Protein AF-A0A2S1R0P7-F1 (afdb_monomer_lite)

Structure (mmCIF, N/CA/C/O backbone):
data_AF-A0A2S1R0P7-F1
#
_entry.id   AF-A0A2S1R0P7-F1
#
loop_
_atom_site.group_PDB
_atom_site.id
_atom_site.type_symbol
_atom_site.label_atom_id
_atom_site.label_alt_id
_atom_site.label_comp_id
_atom_site.label_asym_id
_atom_site.label_entity_id
_atom_site.label_seq_id
_atom_site.pdbx_PDB_ins_code
_atom_site.Cartn_x
_atom_site.Cartn_y
_atom_site.Cartn_z
_atom_site.occupancy
_atom_site.B_iso_or_equiv
_atom_site.auth_seq_id
_atom_site.auth_comp_id
_atom_site.auth_asym_id
_atom_site.auth_atom_id
_atom_site.pdbx_PDB_model_num
ATOM 1 N N . MET A 1 1 ? -9.862 13.522 -51.842 1.00 36.66 1 MET A N 1
ATOM 2 C CA . MET A 1 1 ? -10.380 13.554 -50.458 1.00 36.66 1 MET A CA 1
ATOM 3 C C . MET A 1 1 ? -9.400 12.789 -49.584 1.00 36.66 1 MET A C 1
ATOM 5 O O . MET A 1 1 ? -9.319 11.580 -49.735 1.00 36.66 1 MET A O 1
ATOM 9 N N . LEU A 1 2 ? -8.600 13.476 -48.764 1.00 40.59 2 LEU A N 1
ATOM 10 C CA . LEU A 1 2 ? -7.767 12.839 -47.737 1.00 40.59 2 LEU A CA 1
ATOM 11 C C . LEU A 1 2 ? -8.504 12.960 -46.399 1.00 40.59 2 LEU A C 1
ATOM 13 O O . LEU A 1 2 ? -8.809 14.070 -45.974 1.00 40.59 2 LEU A O 1
ATOM 17 N N . LEU A 1 3 ? -8.800 11.830 -45.760 1.00 45.78 3 LEU A N 1
ATOM 18 C CA . LEU A 1 3 ? -9.214 11.787 -44.357 1.00 45.78 3 LEU A CA 1
ATOM 19 C C . LEU A 1 3 ? -7.948 11.893 -43.492 1.00 45.78 3 LEU A C 1
ATOM 21 O O . LEU A 1 3 ? -7.014 11.123 -43.732 1.00 45.78 3 LEU A O 1
ATOM 25 N N . PRO A 1 4 ? -7.866 12.811 -42.515 1.00 55.41 4 PRO A N 1
ATOM 26 C CA . PRO A 1 4 ? -6.737 12.826 -41.601 1.00 55.41 4 PRO A CA 1
ATOM 27 C C . PRO A 1 4 ? -6.859 11.629 -40.651 1.00 55.41 4 PRO A C 1
ATOM 29 O O . PRO A 1 4 ? -7.878 11.448 -39.985 1.00 55.41 4 PRO A O 1
ATOM 32 N N . LEU A 1 5 ? -5.812 10.803 -40.605 1.00 55.84 5 LEU A N 1
ATOM 33 C CA . LEU A 1 5 ? -5.628 9.782 -39.579 1.00 55.84 5 LEU A CA 1
ATOM 34 C C . LEU A 1 5 ? -5.450 10.511 -38.238 1.00 55.84 5 LEU A C 1
ATOM 36 O O . LEU A 1 5 ? -4.395 11.081 -37.966 1.00 55.84 5 LEU A O 1
ATOM 40 N N . ILE A 1 6 ? -6.492 10.544 -37.412 1.00 57.72 6 ILE A N 1
ATOM 41 C CA . ILE A 1 6 ? -6.376 11.001 -36.028 1.00 57.72 6 ILE A CA 1
ATOM 42 C C . ILE A 1 6 ? -5.705 9.858 -35.260 1.00 57.72 6 ILE A C 1
ATOM 44 O O . ILE A 1 6 ? -6.358 8.885 -34.890 1.00 57.72 6 ILE A O 1
ATOM 48 N N . SER A 1 7 ? -4.387 9.949 -35.061 1.00 55.88 7 SER A N 1
ATOM 49 C CA . SER A 1 7 ? -3.678 9.115 -34.086 1.00 55.88 7 SER A CA 1
ATOM 50 C C . SER A 1 7 ? -4.177 9.480 -32.692 1.00 55.88 7 SER A C 1
ATOM 52 O O . SER A 1 7 ? -3.741 10.465 -32.098 1.00 55.88 7 SER A O 1
ATOM 54 N N . LEU A 1 8 ? -5.125 8.698 -32.184 1.00 58.09 8 LEU A N 1
ATOM 55 C CA . LEU A 1 8 ? -5.582 8.767 -30.805 1.00 58.09 8 LEU A CA 1
ATOM 56 C C . LEU A 1 8 ? -4.457 8.225 -29.909 1.00 58.09 8 LEU A C 1
ATOM 58 O O . LEU A 1 8 ? -4.286 7.015 -29.778 1.00 58.09 8 LEU A O 1
ATOM 62 N N . ILE A 1 9 ? -3.653 9.117 -29.327 1.00 55.56 9 ILE A N 1
ATOM 63 C CA . ILE A 1 9 ? -2.728 8.754 -28.249 1.00 55.56 9 ILE A CA 1
ATOM 64 C C . ILE A 1 9 ? -3.595 8.434 -27.030 1.00 55.56 9 ILE A C 1
ATOM 66 O O . ILE A 1 9 ? -4.065 9.332 -26.335 1.00 55.56 9 ILE A O 1
ATOM 70 N N . ILE A 1 10 ? -3.847 7.148 -26.794 1.00 54.69 10 ILE A N 1
ATOM 71 C CA . ILE A 1 10 ? -4.483 6.682 -25.563 1.00 54.69 10 ILE A CA 1
ATOM 72 C C . ILE A 1 10 ? -3.406 6.739 -24.477 1.00 54.69 10 ILE A C 1
ATOM 74 O O . ILE A 1 10 ? -2.614 5.812 -24.320 1.00 54.69 10 ILE A O 1
ATOM 78 N N . VAL A 1 11 ? -3.335 7.856 -23.752 1.00 56.94 11 VAL A N 1
ATOM 79 C CA . VAL A 1 11 ? -2.580 7.911 -22.496 1.00 56.94 11 VAL A CA 1
ATOM 80 C C . VAL A 1 11 ? -3.361 7.066 -21.496 1.00 56.94 11 VAL A C 1
ATOM 82 O O . VAL A 1 11 ? -4.391 7.495 -20.983 1.00 56.94 11 VAL A O 1
ATOM 85 N N . SER A 1 12 ? -2.912 5.832 -21.269 1.00 59.53 12 SER A N 1
ATOM 86 C CA . SER A 1 12 ? -3.464 4.979 -20.218 1.00 59.53 12 SER A CA 1
ATOM 87 C C . SER A 1 12 ? -3.127 5.607 -18.867 1.00 59.53 12 SER A C 1
ATOM 89 O O . SER A 1 12 ? -2.015 5.452 -18.367 1.00 59.53 12 SER A O 1
ATOM 91 N N . CYS A 1 13 ? -4.067 6.351 -18.290 1.00 75.88 13 CYS A N 1
ATOM 92 C CA . CYS A 1 13 ? -3.962 6.828 -16.919 1.00 75.88 13 CYS A CA 1
ATOM 93 C C . CYS A 1 13 ? -4.301 5.649 -16.003 1.00 75.88 13 CYS A C 1
ATOM 95 O O . CYS A 1 13 ? -5.449 5.213 -15.975 1.00 75.88 13 CYS A O 1
ATOM 97 N N . LYS A 1 14 ? -3.293 5.087 -15.329 1.00 85.50 14 LYS A N 1
ATOM 98 C CA . LYS A 1 14 ? -3.528 4.114 -14.259 1.00 85.50 14 LYS A CA 1
ATOM 99 C C . LYS A 1 14 ? -4.015 4.858 -13.017 1.00 85.50 14 LYS A C 1
ATOM 101 O O . LYS A 1 14 ? -3.489 5.923 -12.696 1.00 85.50 14 LYS A O 1
ATOM 106 N N . SER A 1 15 ? -4.993 4.292 -12.329 1.00 89.50 15 SER A N 1
ATOM 107 C CA . SER A 1 15 ? -5.407 4.728 -10.996 1.00 89.50 15 SER A CA 1
ATOM 108 C C . SER A 1 15 ? -4.344 4.396 -9.944 1.00 89.50 15 SER A C 1
ATOM 110 O O . SER A 1 15 ? -3.507 3.513 -10.142 1.00 89.50 15 SER A O 1
ATOM 112 N N . ASP A 1 16 ? -4.413 5.063 -8.791 1.00 91.06 16 ASP A N 1
ATOM 113 C CA . ASP A 1 16 ? -3.532 4.768 -7.655 1.00 91.06 16 ASP A CA 1
ATOM 114 C C . ASP A 1 16 ? -3.639 3.305 -7.209 1.00 91.06 16 ASP A C 1
ATOM 116 O O . ASP A 1 16 ? -2.625 2.672 -6.924 1.00 91.06 16 ASP A O 1
ATOM 120 N N . ALA A 1 17 ? -4.850 2.740 -7.218 1.00 88.81 17 ALA A N 1
ATOM 121 C CA . ALA A 1 17 ? -5.078 1.347 -6.848 1.00 88.81 17 ALA A CA 1
ATOM 122 C C . ALA A 1 17 ? -4.405 0.371 -7.827 1.00 88.81 17 ALA A C 1
ATOM 124 O O . ALA A 1 17 ? -3.762 -0.596 -7.414 1.00 88.81 17 ALA A O 1
ATOM 125 N N . GLU A 1 18 ? -4.491 0.650 -9.132 1.00 89.19 18 GLU A N 1
ATOM 126 C CA . GLU A 1 18 ? -3.814 -0.144 -10.164 1.00 89.19 18 GLU A CA 1
ATOM 127 C C . GLU A 1 18 ? -2.289 -0.044 -10.058 1.00 89.19 18 GLU A C 1
ATOM 129 O O . GLU A 1 18 ? -1.592 -1.037 -10.279 1.00 89.19 18 GLU A O 1
ATOM 134 N N . ILE A 1 19 ? -1.754 1.133 -9.719 1.00 90.88 19 ILE A N 1
ATOM 135 C CA . ILE A 1 19 ? -0.322 1.318 -9.454 1.00 90.88 19 ILE A CA 1
ATOM 136 C C . ILE A 1 19 ? 0.071 0.507 -8.216 1.00 90.88 19 ILE A C 1
ATOM 138 O O . ILE A 1 19 ? 0.973 -0.323 -8.299 1.00 90.88 19 ILE A O 1
ATOM 142 N N . ALA A 1 20 ? -0.641 0.658 -7.100 1.00 90.69 20 ALA A N 1
ATOM 143 C CA . ALA A 1 20 ? -0.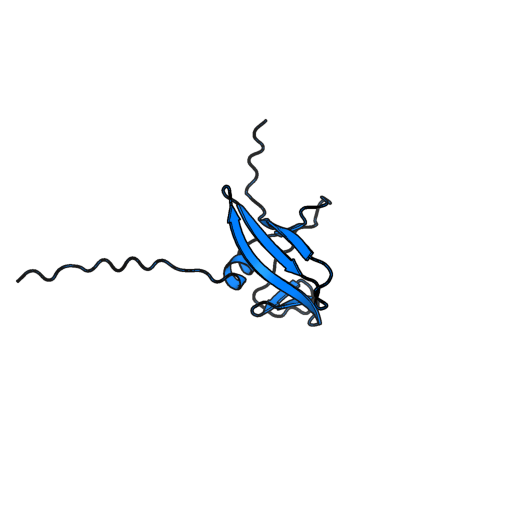388 -0.083 -5.868 1.00 90.69 20 ALA A CA 1
ATOM 144 C C . ALA A 1 20 ? -0.371 -1.608 -6.073 1.00 90.69 20 ALA A C 1
ATOM 146 O O . ALA A 1 20 ? 0.552 -2.272 -5.600 1.00 90.69 20 ALA A O 1
ATOM 147 N N . ALA A 1 21 ? -1.314 -2.164 -6.833 1.00 89.62 21 ALA A N 1
ATOM 148 C CA . ALA A 1 21 ? -1.353 -3.599 -7.128 1.00 89.62 21 ALA A CA 1
ATOM 149 C C . ALA A 1 21 ? -0.266 -4.065 -8.125 1.00 89.62 21 ALA A C 1
ATOM 151 O O . ALA A 1 21 ? 0.107 -5.238 -8.136 1.00 89.62 21 ALA A O 1
ATOM 152 N N . SER A 1 22 ? 0.272 -3.164 -8.958 1.00 89.44 22 SER A N 1
ATOM 153 C CA . SER A 1 22 ? 1.283 -3.500 -9.977 1.00 89.44 22 SER A CA 1
ATOM 154 C C . SER A 1 22 ? 2.700 -3.673 -9.416 1.00 89.44 22 SER A C 1
ATOM 156 O O . SER A 1 22 ? 3.561 -4.215 -10.111 1.00 89.44 22 SER A O 1
ATOM 158 N N . TYR A 1 23 ? 2.962 -3.200 -8.196 1.00 90.25 23 TYR A N 1
ATOM 159 C CA . TYR A 1 23 ? 4.311 -3.082 -7.643 1.00 90.25 23 TYR A CA 1
ATOM 160 C C . TYR A 1 23 ? 4.462 -3.761 -6.278 1.00 90.25 23 TYR A C 1
ATOM 162 O O . TYR A 1 23 ? 3.497 -4.131 -5.611 1.00 90.25 23 TYR A O 1
ATOM 170 N N . GLN A 1 24 ? 5.719 -3.932 -5.866 1.00 90.94 24 GLN A N 1
ATOM 171 C CA . GLN A 1 24 ? 6.078 -4.326 -4.505 1.00 90.94 24 GLN A CA 1
ATOM 172 C C . GLN A 1 24 ? 6.517 -3.089 -3.730 1.00 90.94 24 GLN A C 1
ATOM 174 O O . GLN A 1 24 ? 7.223 -2.239 -4.265 1.00 90.94 24 GLN A O 1
ATOM 179 N N . TRP A 1 25 ? 6.142 -3.018 -2.461 1.00 90.94 25 TRP A N 1
ATOM 180 C CA . TRP A 1 25 ? 6.291 -1.828 -1.634 1.00 90.94 25 TRP A CA 1
ATOM 181 C C . TRP A 1 25 ? 7.101 -2.130 -0.390 1.00 90.94 25 TRP A C 1
ATOM 183 O O . TRP A 1 25 ? 6.965 -3.198 0.208 1.00 90.94 25 TRP A O 1
ATOM 193 N N . LYS A 1 26 ? 7.914 -1.170 0.040 1.00 89.31 26 LYS A N 1
ATOM 194 C CA . LYS A 1 26 ? 8.659 -1.261 1.296 1.00 89.31 26 LYS A CA 1
ATOM 195 C C . LYS A 1 26 ? 8.528 0.004 2.098 1.00 89.31 26 LYS A C 1
ATOM 197 O O . LYS A 1 26 ? 8.582 1.099 1.550 1.00 89.31 26 LYS A O 1
ATOM 202 N N . TRP A 1 27 ? 8.398 -0.164 3.403 1.00 88.06 27 TRP A N 1
ATOM 203 C CA . TRP A 1 27 ? 8.343 0.950 4.331 1.00 88.06 27 TRP A CA 1
ATOM 204 C C . TRP A 1 27 ? 9.666 1.728 4.370 1.00 88.06 27 TRP A C 1
ATOM 206 O O . TRP A 1 27 ? 10.752 1.145 4.354 1.00 88.06 27 TRP A O 1
ATOM 216 N N . GLY A 1 28 ? 9.559 3.055 4.416 1.00 81.94 28 GLY A N 1
ATOM 217 C CA . GLY A 1 28 ? 10.690 3.975 4.357 1.00 81.94 28 GLY A CA 1
ATOM 218 C C . GLY A 1 28 ? 11.545 4.076 5.621 1.00 81.94 28 GLY A C 1
ATOM 219 O O . GLY A 1 28 ? 12.715 4.429 5.511 1.00 81.94 28 GLY A O 1
ATOM 220 N N . GLU A 1 29 ? 11.005 3.778 6.808 1.00 75.75 29 GLU A N 1
ATOM 221 C CA . GLU A 1 29 ? 11.708 4.048 8.079 1.00 75.75 29 GLU A CA 1
ATOM 222 C C . GLU A 1 29 ? 12.470 2.840 8.655 1.00 75.75 29 GLU A C 1
ATOM 224 O O . GLU A 1 29 ? 13.046 2.924 9.740 1.00 75.75 29 GLU A O 1
ATOM 229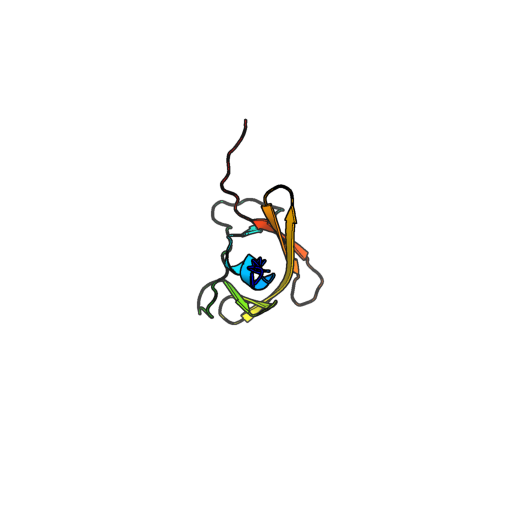 N N . GLY A 1 30 ? 12.529 1.707 7.949 1.00 63.44 30 GLY A N 1
ATOM 230 C CA . GLY A 1 30 ? 13.288 0.554 8.427 1.00 63.44 30 GLY A CA 1
ATOM 231 C C . GLY A 1 30 ? 13.348 -0.600 7.437 1.00 63.44 30 GLY A C 1
ATOM 232 O O . GLY A 1 30 ? 12.360 -0.960 6.806 1.00 63.44 30 GLY A O 1
ATOM 233 N N . PHE A 1 31 ? 14.529 -1.210 7.314 1.00 60.94 31 PHE A N 1
ATOM 234 C CA . PHE A 1 31 ? 14.766 -2.336 6.416 1.00 60.94 31 PHE A CA 1
ATOM 235 C C . PHE A 1 31 ? 14.957 -3.635 7.208 1.00 60.94 31 PHE A C 1
ATOM 237 O O . PHE A 1 31 ? 15.999 -3.818 7.838 1.00 60.94 31 PHE A O 1
ATOM 244 N N . ARG A 1 32 ? 14.015 -4.584 7.116 1.00 59.19 32 ARG A N 1
ATOM 245 C CA . ARG A 1 32 ? 14.306 -6.007 7.367 1.00 59.19 32 ARG A CA 1
ATOM 246 C C . ARG A 1 32 ? 14.190 -6.788 6.060 1.00 59.19 32 ARG A C 1
ATOM 248 O O . ARG A 1 32 ? 13.462 -6.414 5.137 1.00 59.19 32 ARG A O 1
ATOM 255 N N . VAL A 1 33 ? 14.999 -7.836 5.929 1.00 56.09 33 VAL A N 1
ATOM 256 C CA . VAL A 1 33 ? 14.969 -8.722 4.758 1.00 56.09 33 VAL A CA 1
ATOM 257 C C . VAL A 1 33 ? 13.624 -9.449 4.750 1.00 56.09 33 VAL A C 1
ATOM 259 O O . VAL A 1 33 ? 13.305 -10.133 5.714 1.00 56.09 33 VAL A O 1
ATOM 262 N N . GLY A 1 34 ? 12.854 -9.302 3.668 1.00 63.47 34 GLY A N 1
ATOM 263 C CA . GLY A 1 34 ? 11.537 -9.934 3.513 1.00 63.47 34 GLY A CA 1
ATOM 264 C C . GLY A 1 34 ? 10.326 -9.017 3.728 1.00 63.47 34 GLY A C 1
ATOM 265 O O . GLY A 1 34 ? 9.215 -9.461 3.478 1.00 63.47 34 GLY A O 1
ATOM 266 N N . ASP A 1 35 ? 10.515 -7.744 4.090 1.00 76.56 35 ASP A N 1
ATOM 267 C CA . ASP A 1 35 ? 9.417 -6.797 4.388 1.00 76.56 35 ASP A CA 1
ATOM 268 C C . ASP A 1 35 ? 8.741 -6.183 3.141 1.00 76.56 35 ASP A C 1
ATOM 270 O O . ASP A 1 35 ? 8.158 -5.101 3.208 1.00 76.56 35 ASP A O 1
ATOM 274 N N . TRP A 1 36 ? 8.842 -6.828 1.976 1.00 86.00 36 TRP A N 1
ATOM 275 C CA . TRP A 1 36 ? 8.166 -6.338 0.774 1.00 86.00 36 TRP A CA 1
ATOM 276 C C . TRP A 1 36 ? 6.696 -6.738 0.813 1.00 86.00 36 TRP A C 1
ATOM 278 O O . TRP A 1 36 ? 6.367 -7.919 0.922 1.00 86.00 36 TRP A O 1
ATOM 288 N N . ILE A 1 37 ? 5.819 -5.749 0.694 1.00 87.81 37 ILE A N 1
ATOM 289 C CA . ILE A 1 37 ? 4.377 -5.944 0.612 1.00 87.81 37 ILE A CA 1
ATOM 290 C C . ILE A 1 37 ? 3.987 -5.908 -0.859 1.00 87.81 37 ILE A C 1
ATOM 292 O O . ILE A 1 37 ? 4.339 -4.976 -1.580 1.00 87.81 37 ILE A O 1
ATOM 296 N N . GLN A 1 38 ? 3.249 -6.916 -1.300 1.00 89.38 38 GLN A N 1
ATOM 297 C CA . GLN A 1 38 ? 2.573 -6.908 -2.587 1.00 89.38 38 GLN A CA 1
ATOM 298 C C . GLN A 1 38 ? 1.081 -7.055 -2.323 1.00 89.38 38 GLN A C 1
ATOM 300 O O . GLN A 1 38 ? 0.684 -7.916 -1.536 1.00 89.38 38 GLN A O 1
ATOM 305 N N . PHE A 1 39 ? 0.277 -6.198 -2.945 1.00 89.88 39 PHE A N 1
ATOM 306 C CA . PHE A 1 39 ? -1.173 -6.284 -2.842 1.00 89.88 39 PHE A CA 1
ATOM 307 C C . PHE A 1 39 ? -1.698 -7.228 -3.919 1.00 89.88 39 PHE A C 1
ATOM 309 O O . PHE A 1 39 ? -1.332 -7.093 -5.087 1.00 89.88 39 PHE A O 1
ATOM 316 N N . SER A 1 40 ? -2.538 -8.181 -3.522 1.00 82.56 40 SER A N 1
ATOM 317 C CA . SER A 1 40 ? -3.315 -8.978 -4.470 1.00 82.56 40 SER A CA 1
ATOM 318 C C . SER A 1 40 ? -4.455 -8.137 -5.051 1.00 82.56 40 SER A C 1
ATOM 320 O O . SER A 1 40 ? -5.004 -7.263 -4.374 1.00 82.56 40 SER A O 1
ATOM 322 N N . ASP A 1 41 ? -4.815 -8.420 -6.303 1.00 71.50 41 ASP A N 1
ATOM 323 C CA . ASP A 1 41 ? -6.024 -7.912 -6.962 1.00 71.50 41 ASP A CA 1
ATOM 324 C C . ASP A 1 41 ? -7.281 -8.694 -6.539 1.00 71.50 41 ASP A C 1
ATOM 326 O O . ASP A 1 41 ? -8.399 -8.366 -6.943 1.00 71.50 41 ASP A O 1
ATOM 330 N N . LYS A 1 42 ? -7.108 -9.742 -5.725 1.00 73.62 42 LYS A N 1
ATOM 331 C CA . LYS A 1 42 ? -8.172 -10.609 -5.228 1.00 73.62 42 LYS A CA 1
ATOM 332 C C . LYS A 1 42 ? -8.179 -10.628 -3.713 1.00 73.62 42 LYS A C 1
ATOM 334 O O . LYS A 1 42 ? -7.151 -10.560 -3.047 1.00 73.62 42 LYS A O 1
ATOM 339 N N . MET A 1 43 ? -9.380 -10.784 -3.175 1.00 74.25 43 MET A N 1
ATOM 340 C CA . MET A 1 43 ? -9.577 -11.053 -1.763 1.00 74.25 43 MET A CA 1
ATOM 341 C C . MET A 1 43 ? -8.977 -12.427 -1.441 1.00 74.25 43 MET A C 1
ATOM 343 O O . MET A 1 43 ? -9.505 -13.458 -1.857 1.00 74.25 43 MET A O 1
ATOM 347 N N . GLU A 1 44 ? -7.846 -12.430 -0.740 1.00 67.94 44 GLU A N 1
ATOM 348 C CA . GLU A 1 44 ? -7.172 -13.644 -0.284 1.00 67.94 44 GLU A CA 1
ATOM 349 C C . GLU A 1 44 ? -7.287 -13.765 1.239 1.00 67.94 44 GLU A C 1
ATOM 351 O O . GLU A 1 44 ? -7.011 -12.818 1.981 1.00 67.94 44 GLU A O 1
ATOM 356 N N . ASP A 1 45 ? -7.658 -14.959 1.714 1.00 61.31 45 ASP A N 1
ATOM 357 C CA . ASP A 1 45 ? -7.775 -15.281 3.147 1.00 61.31 45 ASP A CA 1
ATOM 358 C C . ASP A 1 45 ? -6.424 -15.205 3.890 1.00 61.31 45 ASP A C 1
ATOM 360 O O . ASP A 1 45 ? -6.377 -15.212 5.123 1.00 61.31 45 ASP A O 1
ATOM 364 N N . SER A 1 46 ? -5.317 -15.094 3.150 1.00 62.56 46 SER A N 1
ATOM 365 C CA . SER A 1 46 ? -3.975 -14.854 3.669 1.00 62.56 46 SER A CA 1
ATOM 366 C C . SER A 1 46 ? -3.249 -13.814 2.824 1.00 62.56 46 SER A C 1
ATOM 368 O O . SER A 1 46 ? -3.024 -14.042 1.642 1.00 62.56 46 SER A O 1
ATOM 370 N N . GLY A 1 47 ? -2.815 -12.714 3.436 1.00 82.69 47 GLY A N 1
ATOM 371 C CA . GLY A 1 47 ? -2.006 -11.697 2.758 1.00 82.69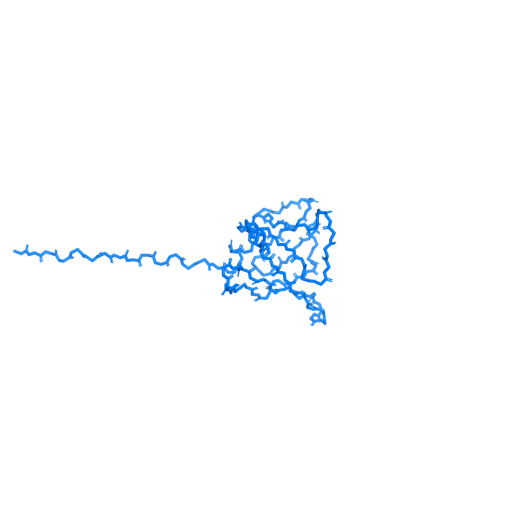 47 GLY A CA 1
ATOM 372 C C . GLY A 1 47 ? -2.657 -10.322 2.762 1.00 82.69 47 GLY A C 1
ATOM 373 O O . GLY A 1 47 ? -3.579 -10.072 3.537 1.00 82.69 47 GLY A O 1
ATOM 374 N N . TYR A 1 48 ? -2.121 -9.427 1.935 1.00 90.12 48 TYR A N 1
ATOM 375 C CA . TYR A 1 48 ? -2.617 -8.066 1.778 1.00 90.12 48 TYR A CA 1
ATOM 376 C C . TYR A 1 48 ? -3.334 -7.934 0.436 1.00 90.12 48 TYR A C 1
ATOM 378 O O . TYR A 1 48 ? -2.795 -8.347 -0.590 1.00 90.12 48 TYR A O 1
ATOM 386 N N . TYR A 1 49 ? -4.513 -7.323 0.427 1.00 90.94 49 TYR A N 1
ATOM 387 C CA . TYR A 1 49 ? -5.194 -6.934 -0.808 1.00 90.94 49 TYR A CA 1
ATOM 388 C C . TYR A 1 49 ? -5.698 -5.500 -0.695 1.00 90.94 49 TYR A C 1
ATOM 390 O O . TYR A 1 49 ? -5.887 -4.982 0.412 1.00 90.94 49 TYR A O 1
ATOM 398 N N . LEU A 1 50 ? -5.871 -4.861 -1.845 1.00 91.19 50 LEU A N 1
ATOM 399 C CA . LEU A 1 50 ? -6.352 -3.491 -1.949 1.00 91.19 50 LEU A CA 1
ATOM 400 C C . LEU A 1 50 ? -7.694 -3.499 -2.679 1.00 91.19 50 LEU A C 1
ATOM 402 O O . LEU A 1 50 ? -7.777 -3.988 -3.803 1.00 91.19 50 LEU A O 1
ATOM 406 N N . ASP A 1 51 ? -8.728 -2.952 -2.046 1.00 90.06 51 ASP A N 1
ATOM 407 C CA . ASP A 1 51 ? -9.997 -2.653 -2.708 1.00 90.06 51 ASP A CA 1
ATOM 408 C C . ASP A 1 51 ? -10.202 -1.141 -2.699 1.00 90.06 51 ASP A C 1
ATOM 410 O O . ASP A 1 51 ? -10.366 -0.524 -1.645 1.00 90.06 51 ASP A O 1
ATOM 414 N N . THR A 1 52 ? -10.149 -0.547 -3.891 1.00 90.38 52 THR A N 1
ATOM 415 C CA . THR A 1 52 ? -10.143 0.904 -4.096 1.00 90.38 52 THR A CA 1
ATOM 416 C C . THR A 1 52 ? -9.006 1.570 -3.307 1.00 90.38 52 THR A C 1
ATOM 418 O O . THR A 1 52 ? -7.855 1.520 -3.734 1.00 90.38 52 THR A O 1
ATOM 421 N N . ASP A 1 53 ? -9.294 2.169 -2.156 1.00 93.38 53 ASP A N 1
ATOM 422 C CA . ASP A 1 53 ? -8.325 2.820 -1.276 1.00 93.38 53 ASP A CA 1
ATOM 423 C C . ASP A 1 53 ? -8.088 2.042 0.023 1.00 93.38 53 ASP A C 1
ATOM 425 O O . ASP A 1 53 ? -7.201 2.385 0.800 1.00 93.38 53 ASP A O 1
ATOM 429 N N . THR A 1 54 ? -8.854 0.989 0.289 1.00 94.81 54 THR A N 1
ATOM 430 C CA . THR A 1 54 ? -8.813 0.292 1.568 1.00 94.81 54 THR A CA 1
ATOM 431 C C . THR A 1 54 ? -7.895 -0.917 1.480 1.00 94.81 54 THR A C 1
ATOM 433 O O . THR A 1 54 ? -8.054 -1.796 0.632 1.00 94.81 54 THR A O 1
ATOM 436 N N . ILE A 1 55 ? -6.920 -0.969 2.387 1.00 93.75 55 ILE A N 1
ATOM 437 C CA . ILE A 1 55 ? -5.994 -2.089 2.526 1.00 93.75 55 ILE A CA 1
ATOM 438 C C . ILE A 1 55 ? -6.557 -3.064 3.543 1.00 93.75 55 ILE A C 1
ATOM 440 O O . ILE A 1 55 ? -6.833 -2.709 4.696 1.00 93.75 55 ILE A O 1
ATOM 444 N N . TYR A 1 56 ? -6.627 -4.319 3.130 1.00 92.94 56 TYR A N 1
ATOM 445 C CA . TYR A 1 56 ? -7.086 -5.418 3.953 1.00 92.94 56 TYR A CA 1
ATOM 446 C C . TYR A 1 56 ? -5.958 -6.395 4.245 1.00 92.94 56 TYR A C 1
ATOM 448 O O . TYR A 1 56 ? -5.039 -6.574 3.444 1.00 92.94 56 TYR A O 1
ATOM 456 N N . LYS A 1 57 ? -6.060 -7.067 5.390 1.00 90.38 57 LYS A N 1
ATOM 457 C CA . LYS A 1 57 ? -5.266 -8.244 5.731 1.00 90.38 57 LYS A CA 1
ATOM 458 C C . LYS A 1 57 ? -6.187 -9.322 6.270 1.00 90.38 57 LYS A C 1
ATOM 460 O O . LYS A 1 57 ? -6.861 -9.091 7.271 1.00 90.38 57 LYS A O 1
ATOM 465 N N . ASN A 1 58 ? -6.207 -10.488 5.628 1.00 86.88 58 ASN A N 1
ATOM 466 C CA . ASN A 1 58 ? -7.104 -11.596 5.986 1.00 86.88 58 ASN A CA 1
ATOM 467 C C . ASN A 1 58 ? -8.566 -11.116 6.132 1.00 86.88 58 ASN A C 1
ATOM 469 O O . ASN A 1 58 ? -9.206 -11.337 7.161 1.00 86.88 58 ASN A O 1
ATOM 473 N N . SER A 1 59 ? -9.055 -10.371 5.134 1.00 88.44 59 SER A N 1
ATOM 474 C CA . SER A 1 59 ? -10.422 -9.817 5.080 1.00 88.44 59 SER A CA 1
ATOM 475 C C . SER A 1 59 ? -10.762 -8.739 6.120 1.00 88.44 59 SER A C 1
ATOM 477 O O . SER A 1 59 ? -11.895 -8.259 6.160 1.00 88.44 59 SER A O 1
ATOM 479 N N . LEU A 1 60 ? -9.801 -8.309 6.943 1.00 91.38 60 LEU A N 1
ATOM 480 C CA . LEU A 1 60 ? -9.970 -7.199 7.882 1.00 91.38 60 LEU A CA 1
ATOM 481 C C . LEU A 1 60 ? -9.371 -5.918 7.296 1.00 91.38 60 LEU A C 1
ATOM 483 O O . LEU A 1 60 ? -8.204 -5.952 6.899 1.00 91.38 60 LEU A O 1
ATOM 487 N N . PRO A 1 61 ? -10.104 -4.790 7.260 1.00 94.44 61 PRO A N 1
ATOM 488 C CA . PRO A 1 61 ? -9.514 -3.514 6.882 1.00 94.44 61 PRO A CA 1
ATOM 489 C C . PRO A 1 61 ? -8.496 -3.112 7.952 1.00 94.44 61 PRO A C 1
ATOM 491 O O . PRO A 1 61 ? -8.769 -3.222 9.150 1.00 94.44 61 PRO A O 1
ATOM 494 N N . ILE A 1 62 ? -7.322 -2.652 7.530 1.00 94.06 62 ILE A N 1
ATOM 495 C CA . ILE A 1 62 ? -6.232 -2.284 8.448 1.00 94.06 62 ILE A CA 1
ATOM 496 C C . ILE A 1 62 ? -5.649 -0.897 8.178 1.00 94.06 62 ILE A C 1
ATOM 498 O O . ILE A 1 62 ? -5.034 -0.320 9.075 1.00 94.06 62 ILE A O 1
ATOM 502 N N . ALA A 1 63 ? -5.829 -0.354 6.973 1.00 96.19 63 ALA A N 1
ATOM 503 C CA . ALA A 1 63 ? -5.307 0.952 6.590 1.00 96.19 63 ALA A CA 1
ATOM 504 C C . ALA A 1 63 ? -5.995 1.486 5.324 1.00 96.19 63 ALA A C 1
ATOM 506 O O . ALA A 1 63 ? -6.722 0.758 4.651 1.00 96.19 63 ALA A O 1
ATOM 507 N N . LEU A 1 64 ? -5.720 2.746 4.994 1.00 96.69 64 LEU A N 1
ATOM 508 C CA . LEU A 1 64 ? -6.130 3.407 3.760 1.00 96.69 64 LEU A CA 1
ATOM 509 C C . LEU A 1 64 ? -4.894 3.809 2.949 1.00 96.69 64 LEU A C 1
ATOM 511 O O . LEU A 1 64 ? -4.010 4.500 3.461 1.00 96.69 64 LEU A O 1
ATOM 515 N N . MET A 1 65 ? -4.845 3.426 1.681 1.00 95.56 65 MET A N 1
ATOM 516 C CA . MET A 1 65 ? -3.953 4.004 0.684 1.00 95.56 65 MET A CA 1
ATOM 517 C C . MET A 1 65 ? -4.482 5.389 0.305 1.00 95.56 65 MET A C 1
ATOM 519 O O . MET A 1 65 ? -5.582 5.527 -0.216 1.00 95.56 65 MET A O 1
ATOM 523 N N . GLN A 1 66 ? -3.695 6.427 0.564 1.00 95.50 66 GLN A N 1
ATOM 524 C CA . GLN A 1 66 ? -4.095 7.805 0.278 1.00 95.50 66 GLN A CA 1
ATOM 525 C C . GLN A 1 66 ? -3.745 8.233 -1.142 1.00 95.50 66 GLN A C 1
ATOM 527 O O . GLN A 1 66 ? -4.513 8.954 -1.770 1.00 95.50 66 GLN A O 1
ATOM 532 N N . SER A 1 67 ? -2.559 7.850 -1.616 1.00 94.19 67 SER A N 1
ATOM 533 C CA . SER A 1 67 ? -2.094 8.217 -2.949 1.00 94.19 67 SER A CA 1
ATOM 534 C C . SER A 1 67 ? -0.883 7.410 -3.389 1.00 94.19 67 SER A C 1
ATOM 536 O O . SER A 1 67 ? -0.116 6.902 -2.557 1.00 94.19 67 SER A O 1
ATOM 538 N N . THR A 1 68 ? -0.675 7.383 -4.705 1.00 93.75 68 THR A N 1
ATOM 539 C CA . THR A 1 68 ? 0.613 7.059 -5.317 1.00 93.75 68 THR A CA 1
ATOM 540 C C . THR A 1 68 ? 1.161 8.268 -6.073 1.00 93.75 68 THR A C 1
ATOM 542 O O . THR A 1 68 ? 0.430 9.157 -6.505 1.00 93.75 68 THR A O 1
ATOM 545 N N . SER A 1 69 ? 2.481 8.363 -6.189 1.00 93.25 69 SER A N 1
ATOM 546 C CA . SER A 1 69 ? 3.132 9.420 -6.965 1.00 93.25 69 SER A CA 1
ATOM 547 C C . SER A 1 69 ? 4.458 8.928 -7.516 1.00 93.25 69 SER A C 1
ATOM 549 O O . SER A 1 69 ? 5.143 8.156 -6.856 1.00 93.25 69 SER A O 1
ATOM 551 N N . PHE A 1 70 ? 4.838 9.381 -8.706 1.00 90.25 70 PHE A N 1
ATOM 552 C CA . PHE A 1 70 ? 6.108 9.015 -9.324 1.00 90.25 70 PHE A CA 1
ATOM 553 C C . PHE A 1 70 ? 7.145 10.122 -9.109 1.00 90.25 70 PHE A C 1
ATOM 555 O O . PHE A 1 70 ? 6.916 11.266 -9.505 1.00 90.25 70 PHE A O 1
ATOM 562 N N . HIS A 1 71 ? 8.272 9.794 -8.478 1.00 85.00 71 HIS A N 1
ATOM 563 C CA . HIS A 1 71 ? 9.360 10.726 -8.176 1.00 85.00 71 HIS A CA 1
ATOM 564 C C . HIS A 1 71 ? 10.716 10.048 -8.392 1.00 85.00 71 HIS A C 1
ATOM 566 O O . HIS A 1 71 ? 10.966 8.992 -7.823 1.00 85.00 71 HIS A O 1
ATOM 572 N N . TYR A 1 72 ? 11.610 10.686 -9.158 1.00 84.12 72 TYR A N 1
ATOM 573 C CA . TYR A 1 72 ? 12.987 10.213 -9.389 1.00 84.12 72 TYR A CA 1
ATOM 574 C C . TYR A 1 72 ? 13.072 8.720 -9.765 1.00 84.12 72 TYR A C 1
ATOM 576 O O . TYR A 1 72 ? 13.807 7.962 -9.140 1.00 84.12 72 TYR A O 1
ATOM 584 N N . ASP A 1 73 ? 12.293 8.305 -10.769 1.00 84.00 73 ASP A N 1
ATOM 585 C CA . ASP A 1 73 ? 12.230 6.923 -11.272 1.00 84.00 73 ASP A CA 1
ATOM 586 C C . ASP A 1 73 ? 11.736 5.868 -10.265 1.00 84.00 73 ASP A C 1
ATOM 588 O O . ASP A 1 73 ? 12.054 4.686 -10.375 1.00 84.00 73 ASP A O 1
ATOM 592 N N . CYS A 1 74 ? 10.934 6.287 -9.287 1.00 86.44 74 CYS A N 1
ATOM 593 C CA . CY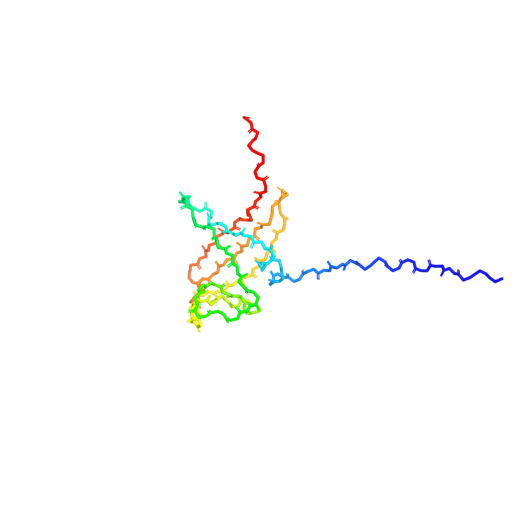S A 1 74 ? 10.357 5.415 -8.272 1.00 86.44 74 CYS A CA 1
ATOM 594 C C . CYS A 1 74 ? 8.932 5.858 -7.924 1.00 86.44 74 CYS A C 1
ATOM 596 O O . CYS A 1 74 ? 8.666 7.053 -7.738 1.00 86.44 74 CYS A O 1
ATOM 598 N N . TYR A 1 75 ? 8.001 4.911 -7.801 1.00 92.50 75 TYR A N 1
ATOM 599 C CA . TYR A 1 75 ? 6.713 5.195 -7.183 1.00 92.50 75 TYR A CA 1
ATOM 600 C C . TYR A 1 75 ? 6.825 5.271 -5.656 1.00 92.50 75 TYR A C 1
ATOM 602 O O . TYR A 1 75 ? 7.440 4.443 -4.985 1.00 92.50 75 TYR A O 1
ATOM 610 N N . ILE A 1 76 ? 6.156 6.269 -5.092 1.00 93.62 76 ILE A N 1
ATOM 611 C CA . ILE A 1 76 ? 5.972 6.469 -3.659 1.00 93.62 76 ILE A CA 1
ATOM 612 C C . ILE A 1 76 ? 4.489 6.305 -3.362 1.00 93.62 76 ILE A C 1
ATOM 614 O O . ILE A 1 76 ? 3.654 6.934 -4.012 1.00 93.62 76 ILE A O 1
ATOM 618 N N . MET A 1 77 ? 4.173 5.507 -2.350 1.00 94.50 77 MET A N 1
ATOM 619 C CA . MET A 1 77 ? 2.821 5.301 -1.850 1.00 94.50 77 MET A CA 1
ATOM 620 C C . MET A 1 77 ? 2.708 5.819 -0.421 1.00 94.50 77 MET A C 1
ATOM 622 O O . MET A 1 77 ? 3.589 5.609 0.419 1.00 94.50 77 MET A O 1
ATOM 626 N N . ILE A 1 78 ? 1.593 6.484 -0.141 1.00 95.31 78 ILE A N 1
ATOM 627 C CA . ILE A 1 78 ? 1.246 6.945 1.199 1.00 95.31 78 ILE A CA 1
ATOM 628 C C . ILE A 1 78 ? 0.120 6.071 1.737 1.00 95.31 78 ILE A C 1
ATOM 630 O O . ILE A 1 78 ? -0.942 5.972 1.123 1.00 95.31 78 ILE A O 1
ATOM 634 N N . ILE A 1 79 ? 0.342 5.489 2.912 1.00 95.31 79 ILE A N 1
ATOM 635 C CA . ILE A 1 79 ? -0.665 4.721 3.646 1.00 95.31 79 ILE A CA 1
ATOM 636 C C . ILE A 1 79 ? -0.930 5.411 4.979 1.00 95.31 79 ILE A C 1
ATOM 638 O O . ILE A 1 79 ? 0.003 5.839 5.658 1.00 95.31 79 ILE A O 1
ATOM 642 N N . THR A 1 80 ? -2.192 5.471 5.379 1.00 96.50 80 THR A N 1
ATOM 643 C CA . THR A 1 80 ? -2.626 5.996 6.673 1.00 96.50 80 THR A CA 1
ATOM 644 C C . THR A 1 80 ? -3.392 4.917 7.430 1.00 96.50 80 THR A C 1
ATOM 646 O O . THR A 1 80 ? -4.156 4.151 6.849 1.00 96.50 80 THR A O 1
ATOM 649 N N . SER A 1 81 ? -3.198 4.853 8.741 1.00 94.81 81 SER A N 1
ATOM 650 C CA . SER A 1 81 ? -4.053 4.085 9.657 1.00 94.81 81 SER A CA 1
ATOM 651 C C . SER A 1 81 ? -5.539 4.447 9.505 1.00 94.81 81 SER A C 1
ATOM 653 O O . SER A 1 81 ? -5.886 5.571 9.143 1.00 94.81 81 SER A O 1
ATOM 655 N N . LEU A 1 82 ? -6.434 3.505 9.818 1.00 95.94 82 LEU A N 1
ATOM 656 C CA . LEU A 1 82 ? -7.886 3.723 9.712 1.00 95.94 82 LEU A CA 1
ATOM 657 C C . LEU A 1 82 ? -8.406 4.867 10.594 1.00 95.94 82 LEU A C 1
ATOM 659 O O . LEU A 1 82 ? -9.424 5.470 10.273 1.00 95.94 82 LEU A O 1
ATOM 663 N N . ASP A 1 83 ? -7.729 5.163 11.705 1.00 95.88 83 ASP A N 1
ATOM 664 C CA . ASP A 1 83 ? -8.095 6.270 12.592 1.00 95.88 83 ASP A CA 1
ATOM 665 C C . ASP A 1 83 ? -7.452 7.611 12.191 1.00 95.88 83 ASP A C 1
ATOM 667 O O . ASP A 1 83 ? -7.683 8.628 12.849 1.00 95.88 83 ASP A O 1
ATOM 671 N N . GLY A 1 84 ? -6.657 7.618 11.116 1.00 91.69 84 GLY A N 1
ATOM 672 C CA . GLY A 1 84 ? -6.026 8.807 10.558 1.00 91.69 84 GLY A CA 1
ATOM 673 C C . GLY A 1 84 ? -4.793 9.310 11.312 1.00 91.69 84 GLY A C 1
ATOM 674 O O . GLY A 1 84 ? -4.252 10.346 10.924 1.00 91.69 84 GLY A O 1
ATOM 675 N N . LYS A 1 85 ? -4.350 8.646 12.387 1.00 93.88 85 LYS A N 1
ATOM 676 C CA . LYS A 1 85 ? -3.304 9.197 13.273 1.00 93.88 85 LYS A CA 1
ATOM 677 C C . LYS A 1 85 ? -1.891 8.865 12.828 1.00 93.88 85 LYS A C 1
ATOM 679 O O . LYS A 1 85 ? -0.985 9.678 12.991 1.00 93.88 85 LYS A O 1
ATOM 684 N N . GLU A 1 86 ? -1.704 7.675 12.281 1.00 92.69 86 GLU A N 1
ATOM 685 C CA . GLU A 1 86 ? -0.417 7.198 11.784 1.00 92.69 86 GLU A CA 1
ATOM 686 C C . GLU A 1 86 ? -0.379 7.237 10.26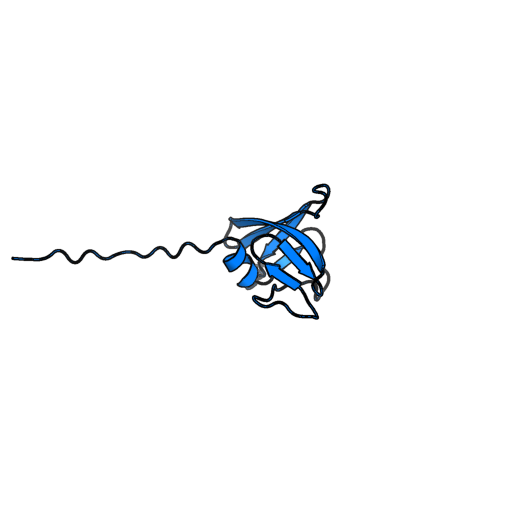2 1.00 92.69 86 GLU A C 1
ATOM 688 O O . GLU A 1 86 ? -1.338 6.828 9.601 1.00 92.69 86 GLU A O 1
ATOM 693 N N . LYS A 1 87 ? 0.752 7.690 9.721 1.00 93.88 87 LYS A N 1
ATOM 694 C CA . LYS A 1 87 ? 1.039 7.760 8.289 1.00 93.88 87 LYS A CA 1
ATOM 695 C C . LYS A 1 87 ? 2.377 7.084 8.013 1.00 93.88 87 LYS A C 1
ATOM 69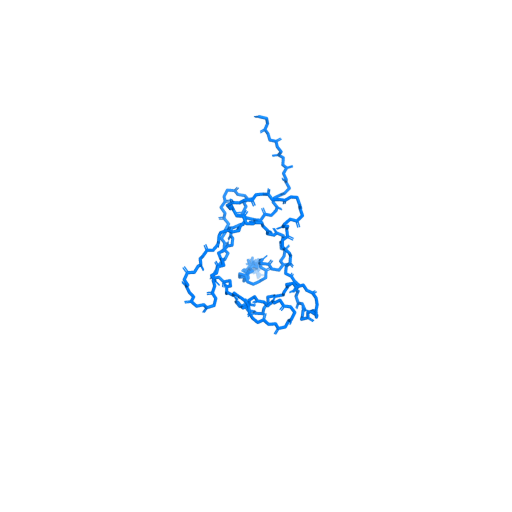7 O O . LYS A 1 87 ? 3.371 7.399 8.657 1.00 93.88 87 LYS A O 1
ATOM 702 N N . GLY A 1 88 ? 2.399 6.202 7.023 1.00 91.62 88 GLY A N 1
ATOM 703 C CA . GLY A 1 88 ? 3.596 5.547 6.514 1.00 91.62 88 GLY A CA 1
ATOM 704 C C . GLY A 1 88 ? 3.879 5.946 5.069 1.00 91.62 88 GLY A C 1
ATOM 705 O O . GLY A 1 88 ? 2.964 6.113 4.260 1.00 91.62 88 GLY A O 1
ATOM 706 N N . ILE A 1 89 ? 5.164 6.084 4.750 1.00 92.81 89 ILE A N 1
ATOM 707 C CA . ILE A 1 89 ? 5.660 6.294 3.388 1.00 92.81 89 ILE A CA 1
ATOM 708 C C . ILE A 1 89 ? 6.291 4.990 2.915 1.00 92.81 89 ILE A C 1
ATOM 710 O O . ILE A 1 89 ? 7.113 4.399 3.625 1.00 92.81 89 ILE A O 1
ATOM 714 N N . TYR A 1 90 ? 5.893 4.552 1.727 1.00 91.81 90 TYR A N 1
ATOM 715 C CA . TYR A 1 90 ? 6.341 3.316 1.114 1.00 91.81 90 TYR A CA 1
ATOM 716 C C . TYR A 1 90 ? 6.954 3.606 -0.248 1.00 91.81 90 TYR A C 1
ATOM 718 O O . TYR A 1 90 ? 6.426 4.408 -1.015 1.00 91.81 90 TYR A O 1
ATOM 726 N N . PHE A 1 91 ? 8.056 2.934 -0.546 1.00 91.00 91 PHE A N 1
ATOM 727 C CA . PHE A 1 91 ? 8.775 3.054 -1.805 1.00 91.00 91 PHE A CA 1
ATOM 728 C C . PHE A 1 91 ? 8.591 1.785 -2.623 1.00 91.00 91 PHE A C 1
ATOM 730 O O . PHE A 1 91 ? 8.640 0.675 -2.079 1.00 91.00 91 PHE A O 1
ATOM 737 N N . GLU A 1 92 ? 8.385 1.963 -3.921 1.00 91.19 92 GLU A N 1
ATOM 738 C CA . GLU A 1 92 ? 8.423 0.887 -4.896 1.00 91.19 92 GLU A CA 1
ATOM 739 C C . GLU A 1 92 ? 9.761 0.150 -4.812 1.00 91.19 92 GLU A C 1
ATOM 741 O O . GLU A 1 92 ? 10.838 0.737 -4.650 1.00 91.19 92 GLU A O 1
ATOM 746 N N . LYS A 1 93 ? 9.700 -1.171 -4.954 1.00 83.69 93 LYS A N 1
ATOM 747 C CA . LYS A 1 93 ? 10.866 -1.988 -5.246 1.00 83.69 93 LYS A CA 1
ATOM 748 C C . LYS A 1 93 ? 11.370 -1.658 -6.646 1.00 83.69 93 LYS A C 1
ATOM 750 O O . LYS A 1 93 ? 10.998 -2.320 -7.610 1.00 83.69 93 LYS A O 1
ATOM 755 N N . GLY A 1 94 ? 12.243 -0.664 -6.740 1.00 68.31 94 GLY A N 1
ATOM 756 C CA . GLY A 1 94 ? 13.032 -0.475 -7.947 1.00 68.31 94 GLY A CA 1
ATOM 757 C C . GLY A 1 94 ? 13.859 -1.731 -8.237 1.00 68.31 94 GLY A C 1
ATOM 758 O O . GLY A 1 94 ? 14.316 -2.419 -7.314 1.00 68.31 94 GLY A O 1
ATOM 759 N N . ASP A 1 95 ? 14.100 -2.013 -9.516 1.00 47.16 95 ASP A N 1
ATOM 760 C CA . ASP A 1 95 ? 15.266 -2.798 -9.907 1.00 47.16 95 ASP A CA 1
ATOM 761 C C . ASP A 1 95 ? 16.491 -2.017 -9.426 1.00 47.16 95 ASP A C 1
ATOM 763 O O . ASP A 1 95 ? 16.918 -1.042 -10.043 1.00 47.16 95 ASP A O 1
ATOM 767 N N . ALA A 1 96 ? 17.030 -2.381 -8.265 1.00 42.78 96 ALA A N 1
ATOM 768 C CA . ALA A 1 96 ? 18.246 -1.761 -7.780 1.00 42.78 96 ALA A CA 1
ATOM 769 C C . ALA A 1 96 ? 19.345 -1.981 -8.829 1.00 42.78 96 ALA A C 1
ATOM 771 O O . ALA A 1 96 ? 19.837 -3.098 -8.995 1.00 42.78 96 ALA A O 1
ATOM 772 N N . LYS A 1 97 ? 19.806 -0.912 -9.478 1.00 33.53 97 LYS A N 1
ATOM 773 C CA . LYS A 1 97 ? 21.250 -0.779 -9.613 1.00 33.53 97 LYS A CA 1
ATOM 774 C C . LYS A 1 97 ? 21.749 -0.085 -8.352 1.00 33.53 97 LYS A C 1
ATOM 776 O O . LYS A 1 97 ? 21.441 1.088 -8.160 1.00 33.53 97 LYS A O 1
ATOM 781 N N . PRO A 1 98 ? 22.519 -0.775 -7.496 1.00 41.25 98 PRO A N 1
ATOM 782 C CA . PRO A 1 98 ? 23.474 -0.073 -6.663 1.00 41.25 98 PRO A CA 1
ATOM 783 C C . PRO A 1 98 ? 24.451 0.600 -7.631 1.00 41.25 98 PRO A C 1
ATOM 785 O O . PRO A 1 98 ? 25.069 -0.075 -8.455 1.00 41.25 98 PRO A O 1
ATOM 788 N N . THR A 1 99 ? 24.532 1.922 -7.598 1.00 45.69 99 THR A N 1
ATOM 789 C CA . THR A 1 99 ? 25.709 2.626 -8.104 1.00 45.69 99 THR A CA 1
ATOM 790 C C . THR A 1 99 ? 26.537 3.023 -6.897 1.00 45.69 99 THR A C 1
ATOM 792 O O . THR A 1 99 ? 25.981 3.568 -5.942 1.00 45.69 99 THR A O 1
ATOM 795 N N . ASP A 1 100 ? 27.809 2.642 -6.971 1.00 42.59 100 ASP A N 1
ATOM 796 C CA . ASP A 1 100 ? 28.842 2.680 -5.933 1.00 42.59 100 ASP A CA 1
ATOM 797 C C . ASP A 1 100 ? 29.015 4.033 -5.224 1.00 42.59 100 ASP A C 1
ATOM 799 O O . ASP A 1 100 ? 28.825 5.088 -5.876 1.00 42.59 100 ASP A O 1
#

Organism: NCBI:txid2175091

Sequence (100 aa):
MLLPLISLIIVSCKSDAEIAASYQWKWGEGFRVGDWIQFSDKMEDSGYYLDTDTIYKNSLPIALMQSTSFHYDCYIMIITSLDGKEKGIYFEKGDAKPTD

Secondary structure (DSSP, 8-state):
-PPP-----------HHHHHHHSEEEETT---TT--EEEESS--SSSEEEETTEEEETTEEEEEEEEEEEETTEEEEEEEETTS--EEEEEE--------

Foldseek 3Di:
DDDDDPPPPPPPDDAQLRVQQVFWKAWDPDDDPPRTAHADCDQDLAGWHDDRQFIDGSNHTFWGWPGWDDDPNKIKTWIAGPVRPDIIIMITPDPDDPDD

pLDDT: mean 79.88, std 17.37, range [33.53, 96.69]

Radius of gyration: 17.41 Å; chains: 1; bounding box: 39×29×64 Å